Protein AF-A0A7C6Y1M8-F1 (afdb_monomer)

Mean predicted aligned error: 13.87 Å

Secondary structure (DSSP, 8-state):
-------TT-------SS-------------------TTSPPPP-EEEEEETTEEEEEEGGGGTTS-------S-TT---

pLDDT: mean 74.46, std 21.3, range [32.69, 95.25]

Foldseek 3Di:
DDPPQDDQPDDDPPPDPDDDDDDPPDDPDPPPPDDDDPPDDGDKDWGWDQDPNGIDIDIPVVQPPHDDDDDDDDDDPDDD

Structure (mmCIF, N/CA/C/O backbone):
data_AF-A0A7C6Y1M8-F1
#
_entry.id   AF-A0A7C6Y1M8-F1
#
loop_
_atom_site.group_PDB
_atom_site.id
_atom_site.type_symbol
_atom_site.label_atom_id
_atom_site.label_alt_id
_atom_site.label_comp_id
_atom_site.label_asym_id
_atom_site.label_entity_id
_atom_site.label_seq_id
_atom_site.pdbx_PDB_ins_code
_atom_site.Cartn_x
_atom_site.Cartn_y
_atom_site.Cartn_z
_atom_site.occupancy
_atom_site.B_iso_or_equiv
_atom_site.auth_seq_id
_atom_site.auth_comp_id
_atom_site.auth_asym_id
_atom_site.auth_atom_id
_atom_site.pdbx_PDB_model_num
ATOM 1 N N . MET A 1 1 ? -18.444 -14.082 -24.710 1.00 38.81 1 MET A N 1
ATOM 2 C CA . MET A 1 1 ? -17.721 -14.064 -23.426 1.00 38.81 1 MET A CA 1
ATOM 3 C C . MET A 1 1 ? -16.575 -13.097 -23.640 1.00 38.81 1 MET A C 1
ATOM 5 O O . MET A 1 1 ? -15.562 -13.491 -24.193 1.00 38.81 1 MET A O 1
ATOM 9 N N . SER A 1 2 ? -16.825 -11.810 -23.426 1.00 41.19 2 SER A N 1
ATOM 10 C CA . SER A 1 2 ? -15.838 -10.764 -23.692 1.00 41.19 2 SER A CA 1
ATOM 11 C C . SER A 1 2 ? -14.980 -10.631 -22.441 1.00 41.19 2 SER A C 1
ATOM 13 O O . SER A 1 2 ? -15.427 -10.058 -21.454 1.00 41.19 2 SER A O 1
ATOM 15 N N . GLU A 1 3 ? -13.8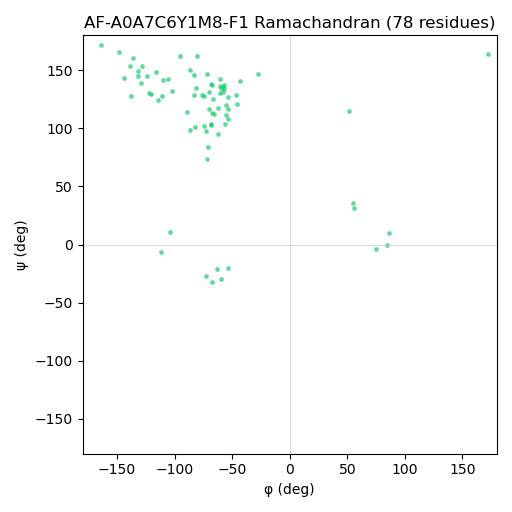08 -11.256 -22.443 1.00 50.06 3 GLU A N 1
ATOM 16 C CA . GLU A 1 3 ? -12.786 -11.009 -21.429 1.00 50.06 3 GLU A CA 1
ATOM 17 C C . GLU A 1 3 ? -12.025 -9.749 -21.848 1.00 50.06 3 GLU A C 1
ATOM 19 O O . GLU A 1 3 ? -11.200 -9.782 -22.758 1.00 50.06 3 GLU A O 1
ATOM 24 N N . GLU A 1 4 ? -12.353 -8.616 -21.226 1.00 58.38 4 GLU A N 1
ATOM 25 C CA . GLU A 1 4 ? -11.522 -7.416 -21.300 1.00 58.38 4 GLU A CA 1
ATOM 26 C C . GLU A 1 4 ? -10.287 -7.637 -20.423 1.00 58.38 4 GLU A C 1
ATOM 28 O O . GLU A 1 4 ? -10.334 -7.582 -19.193 1.00 58.38 4 GLU A O 1
ATOM 33 N N . THR A 1 5 ? -9.167 -7.950 -21.069 1.00 50.69 5 THR A N 1
ATOM 34 C CA . THR A 1 5 ? -7.843 -8.017 -20.451 1.00 50.69 5 THR A CA 1
ATOM 35 C C . THR A 1 5 ? -7.366 -6.609 -20.112 1.00 50.69 5 THR A C 1
ATOM 37 O O . THR A 1 5 ? -6.633 -6.003 -20.888 1.00 50.69 5 THR A O 1
ATOM 40 N N . LEU A 1 6 ? -7.788 -6.093 -18.958 1.00 61.47 6 LEU A N 1
ATOM 41 C CA . LEU A 1 6 ? -7.307 -4.822 -18.414 1.00 61.47 6 LEU A CA 1
ATOM 42 C C . LEU A 1 6 ? -5.803 -4.926 -18.134 1.00 61.47 6 LEU A C 1
ATOM 44 O O . LEU A 1 6 ? -5.383 -5.748 -17.320 1.00 61.47 6 LEU A O 1
ATOM 48 N N . SER A 1 7 ? -4.992 -4.122 -18.814 1.00 64.75 7 SER A N 1
ATOM 49 C CA . SER A 1 7 ? -3.531 -4.092 -18.659 1.00 64.75 7 SER A CA 1
ATOM 50 C C . SER A 1 7 ? -3.107 -3.142 -17.528 1.00 64.75 7 SER A C 1
ATOM 52 O O . SER A 1 7 ? -3.759 -2.129 -17.287 1.00 64.75 7 SER A O 1
ATOM 54 N N . CYS A 1 8 ? -1.975 -3.408 -16.854 1.00 59.34 8 CYS A N 1
ATOM 55 C CA . CYS A 1 8 ? -1.421 -2.555 -15.779 1.00 59.34 8 CYS A CA 1
ATOM 56 C C . CYS A 1 8 ? -1.217 -1.082 -16.168 1.00 59.34 8 CYS A C 1
ATOM 58 O O . CYS A 1 8 ? -0.993 -0.246 -15.294 1.00 59.34 8 CYS A O 1
ATOM 60 N N . VAL A 1 9 ? -1.157 -0.805 -17.470 1.00 59.81 9 VAL A N 1
ATOM 61 C CA . VAL A 1 9 ? -0.647 0.444 -18.045 1.00 59.81 9 VAL A CA 1
ATOM 62 C C . VAL A 1 9 ? -1.759 1.258 -18.702 1.00 59.81 9 VAL A C 1
ATOM 64 O O . VAL A 1 9 ? -1.503 2.382 -19.116 1.00 59.81 9 VAL A O 1
ATOM 67 N N . GLU A 1 10 ? -2.980 0.730 -18.814 1.00 66.44 10 GLU A N 1
ATOM 68 C CA . GLU A 1 10 ? -4.048 1.454 -19.502 1.00 66.44 10 GLU A CA 1
ATOM 69 C C . GLU A 1 10 ? -4.492 2.676 -18.682 1.00 66.44 10 GLU A C 1
ATOM 71 O O . GLU A 1 10 ? -4.984 2.526 -17.558 1.00 66.44 10 GLU A O 1
ATOM 76 N N . PRO A 1 11 ? -4.303 3.903 -19.210 1.00 58.09 11 PRO A N 1
ATOM 77 C CA . PRO A 1 11 ? -4.912 5.079 -18.624 1.00 58.09 11 PRO A CA 1
ATOM 78 C C . PRO A 1 11 ? -6.428 4.982 -18.807 1.00 58.09 11 PRO A C 1
ATOM 80 O O . PRO A 1 11 ? -6.927 4.584 -19.855 1.00 58.09 11 PRO A O 1
ATOM 83 N N . LEU A 1 12 ? -7.160 5.335 -17.758 1.00 53.09 12 LEU A N 1
ATOM 84 C CA . LEU A 1 12 ? -8.614 5.322 -17.761 1.00 53.09 12 LEU A CA 1
ATOM 85 C C . LEU A 1 12 ? -9.127 6.428 -18.697 1.00 53.09 12 LEU A C 1
ATOM 87 O O . LEU A 1 12 ? -9.126 7.597 -18.312 1.00 53.09 12 LEU A O 1
ATOM 91 N N . ASP A 1 13 ? -9.591 6.068 -19.893 1.00 48.00 13 ASP A N 1
ATOM 92 C CA . ASP A 1 13 ? -10.473 6.920 -20.696 1.00 48.00 13 ASP A CA 1
ATOM 93 C C . ASP A 1 13 ? -11.867 6.938 -20.046 1.00 48.00 13 ASP A C 1
ATOM 95 O O . ASP A 1 13 ? -12.825 6.319 -20.509 1.00 48.00 13 ASP A O 1
ATOM 99 N N . GLU A 1 14 ? -11.997 7.651 -18.929 1.00 44.78 14 GLU A N 1
ATOM 100 C CA . GLU A 1 14 ? -13.304 8.137 -18.500 1.00 44.78 14 GLU A CA 1
ATOM 101 C C . GLU A 1 14 ? -13.667 9.280 -19.447 1.00 44.78 14 GLU A C 1
ATOM 103 O O . GLU A 1 14 ? -13.197 10.400 -19.280 1.00 44.78 14 GLU A O 1
ATOM 108 N N . THR A 1 15 ? -14.470 9.000 -20.476 1.00 35.88 15 THR A N 1
ATOM 109 C CA . THR A 1 15 ? -15.118 10.050 -21.269 1.00 35.88 15 THR A CA 1
ATOM 110 C C . THR A 1 15 ? -16.100 10.777 -20.349 1.00 35.88 15 THR A C 1
ATOM 112 O O . THR A 1 15 ? -17.105 10.175 -19.958 1.00 35.88 15 THR A O 1
ATOM 115 N N . PRO A 1 16 ? -1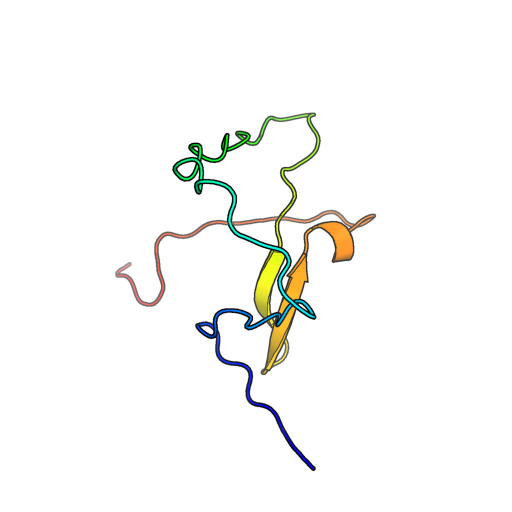5.892 12.058 -19.991 1.00 43.62 16 PRO A N 1
ATOM 116 C CA . PRO A 1 16 ? -16.968 12.847 -19.436 1.00 43.62 16 PRO A CA 1
ATOM 117 C C . PRO A 1 16 ? -17.858 13.228 -20.615 1.00 43.62 16 PRO A C 1
ATOM 119 O O . PRO A 1 16 ? -17.386 13.716 -21.644 1.00 43.62 16 PRO A O 1
ATOM 122 N N . ALA A 1 17 ? -19.151 12.968 -20.469 1.00 41.94 17 ALA A N 1
ATOM 123 C CA . ALA A 1 17 ? -20.164 13.520 -21.343 1.00 41.94 17 ALA A CA 1
ATOM 124 C C . ALA A 1 17 ? -19.923 15.027 -21.547 1.00 41.94 17 ALA A C 1
ATOM 126 O O . ALA A 1 17 ? -19.774 15.761 -20.576 1.00 41.94 17 ALA A O 1
ATOM 127 N N . GLU A 1 18 ? -19.894 15.417 -22.821 1.00 32.69 18 GLU A N 1
ATOM 128 C CA . GLU A 1 18 ? -20.165 16.747 -23.372 1.00 32.69 18 GLU A CA 1
ATOM 129 C C . GLU A 1 18 ? -19.421 17.951 -22.759 1.00 32.69 18 GLU A C 1
ATOM 131 O O . GLU A 1 18 ? -19.634 18.373 -21.626 1.00 32.69 18 GLU A O 1
ATOM 136 N N . ALA A 1 19 ? -18.568 18.562 -23.581 1.00 40.72 19 ALA A N 1
ATOM 137 C CA . ALA A 1 19 ? -17.863 19.797 -23.277 1.00 40.72 19 ALA A CA 1
ATOM 138 C C . ALA A 1 19 ? -18.814 20.958 -22.930 1.00 40.72 19 ALA A C 1
ATOM 140 O O . ALA A 1 19 ? -19.727 21.253 -23.703 1.00 40.72 19 ALA A O 1
ATOM 141 N N . PRO A 1 20 ? -18.481 21.748 -21.898 1.00 39.53 20 PRO A N 1
ATOM 142 C CA . PRO A 1 20 ? -18.647 23.184 -21.946 1.00 39.53 20 PRO A CA 1
ATOM 143 C C . PRO A 1 20 ? -17.283 23.871 -22.115 1.00 39.53 20 PRO A C 1
ATOM 145 O O . PRO A 1 20 ? -16.256 23.433 -21.601 1.00 39.53 20 PRO A O 1
ATOM 148 N N . GLU A 1 21 ? -17.321 24.939 -22.902 1.00 35.56 21 GLU A N 1
ATOM 149 C CA . GLU A 1 21 ? -16.260 25.848 -23.336 1.00 35.56 21 GLU A CA 1
ATOM 150 C C . GLU A 1 21 ? -15.032 26.057 -22.433 1.00 35.56 21 GLU A C 1
ATOM 152 O O . GLU A 1 21 ? -15.081 26.132 -21.206 1.00 35.56 21 GLU A O 1
ATOM 157 N N . ALA A 1 22 ? -13.918 26.273 -23.137 1.00 48.50 22 ALA A N 1
ATOM 158 C CA . ALA A 1 22 ? -12.592 26.597 -22.645 1.00 48.50 22 ALA A CA 1
ATOM 159 C C . ALA A 1 22 ? -12.566 27.695 -21.567 1.00 48.50 22 ALA A C 1
ATOM 161 O O . ALA A 1 22 ? -12.874 28.861 -21.815 1.00 48.50 22 ALA A O 1
ATOM 162 N N . GLN A 1 23 ? -12.036 27.330 -20.401 1.00 48.06 23 GLN A N 1
ATOM 163 C CA . GLN A 1 23 ? -11.374 28.254 -19.485 1.00 48.06 23 GLN A CA 1
ATOM 164 C C . GLN A 1 23 ? -9.872 27.937 -19.500 1.00 48.06 23 GLN A C 1
ATOM 166 O O . GLN A 1 23 ? -9.518 26.759 -19.605 1.00 48.06 23 GLN A O 1
ATOM 171 N N . PRO A 1 24 ? -8.975 28.943 -19.450 1.00 46.97 24 PRO A N 1
ATOM 172 C CA . PRO A 1 24 ? -7.541 28.719 -19.588 1.00 46.97 24 PRO A CA 1
ATOM 173 C C . PRO A 1 24 ? -7.079 27.696 -18.555 1.00 46.97 24 PRO A C 1
ATOM 175 O O . PRO A 1 24 ? -7.243 27.914 -17.355 1.00 46.97 24 PRO A O 1
ATOM 178 N N . ALA A 1 25 ? -6.529 26.579 -19.033 1.00 50.06 25 ALA A N 1
ATOM 179 C CA . ALA A 1 25 ? -5.966 25.538 -18.195 1.00 50.06 25 ALA A CA 1
ATOM 180 C C . ALA A 1 25 ? -4.896 26.168 -17.298 1.00 50.06 25 ALA A C 1
ATOM 182 O O . ALA A 1 25 ? -3.795 26.498 -17.746 1.00 50.06 25 ALA A O 1
ATOM 183 N N . ALA A 1 26 ? -5.241 26.376 -16.028 1.00 50.91 26 ALA A N 1
ATOM 184 C CA . ALA A 1 26 ? -4.254 26.623 -15.000 1.00 50.91 26 ALA A CA 1
ATOM 185 C C . ALA A 1 26 ? -3.249 25.469 -15.080 1.00 50.91 26 ALA A C 1
ATOM 187 O O . ALA A 1 26 ? -3.648 24.303 -15.092 1.00 50.91 26 ALA A O 1
ATOM 188 N N . ALA A 1 27 ? -1.960 25.804 -15.192 1.00 52.97 27 ALA A N 1
ATOM 189 C CA . ALA A 1 27 ? -0.874 24.834 -15.134 1.00 52.97 27 ALA A CA 1
ATOM 190 C C . ALA A 1 27 ? -1.142 23.832 -13.996 1.00 52.97 27 ALA A C 1
ATOM 192 O O . ALA A 1 27 ? -1.633 24.269 -12.948 1.00 52.97 27 ALA A O 1
ATOM 193 N N . PRO A 1 28 ? -0.858 22.525 -14.178 1.00 57.78 28 PRO A N 1
ATOM 194 C CA . PRO A 1 28 ? -1.107 21.526 -13.150 1.00 57.78 28 PRO A CA 1
ATOM 195 C C . PRO A 1 28 ? -0.415 21.995 -11.876 1.00 57.78 28 PRO A C 1
ATOM 197 O O . PRO A 1 28 ? 0.814 22.056 -11.797 1.00 57.78 28 PRO A O 1
ATOM 200 N N . GLN A 1 29 ? -1.222 22.430 -10.909 1.00 53.22 29 GLN A N 1
ATOM 201 C CA . GLN A 1 29 ? -0.714 22.850 -9.617 1.00 53.22 29 GLN A CA 1
ATOM 202 C C . GLN A 1 29 ? 0.005 21.631 -9.045 1.00 53.22 29 GLN A C 1
ATOM 204 O O . GLN A 1 29 ? -0.539 20.527 -9.157 1.00 53.22 29 GLN A O 1
ATOM 209 N N . PRO A 1 30 ? 1.220 21.780 -8.487 1.00 55.38 30 PRO A N 1
ATOM 210 C CA . PRO A 1 30 ? 1.920 20.650 -7.904 1.00 55.38 30 PRO A CA 1
ATOM 211 C C . PRO A 1 30 ? 0.981 20.033 -6.874 1.00 55.38 30 PRO A C 1
ATOM 213 O O . PRO A 1 30 ? 0.637 20.682 -5.885 1.00 55.38 30 PRO A O 1
ATOM 216 N N . ALA A 1 31 ? 0.497 18.821 -7.159 1.00 61.56 31 ALA A N 1
ATOM 217 C CA . ALA A 1 31 ? -0.394 18.113 -6.263 1.00 61.56 31 ALA A CA 1
ATOM 218 C C . ALA A 1 31 ? 0.301 18.078 -4.903 1.00 61.56 31 ALA A C 1
ATOM 220 O O . ALA A 1 31 ? 1.414 17.560 -4.785 1.00 61.56 31 ALA A O 1
ATOM 221 N N 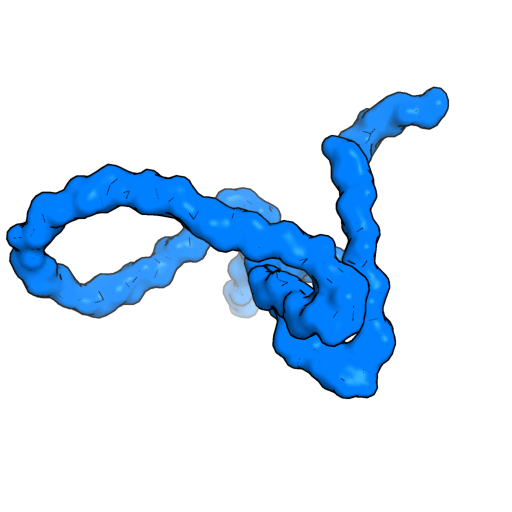. ALA A 1 32 ? -0.304 18.715 -3.900 1.00 60.97 32 ALA A N 1
ATOM 222 C CA . ALA A 1 32 ? 0.248 18.765 -2.560 1.00 60.97 32 ALA A CA 1
ATOM 223 C C . ALA A 1 32 ? 0.309 17.328 -2.028 1.00 60.97 32 ALA A C 1
ATOM 225 O O . ALA A 1 32 ? -0.686 16.785 -1.547 1.00 60.97 32 ALA A O 1
ATOM 226 N N . MET A 1 33 ? 1.466 16.680 -2.177 1.00 63.62 33 MET A N 1
ATOM 227 C CA . MET A 1 33 ? 1.651 15.304 -1.742 1.00 63.62 33 MET A CA 1
ATOM 228 C C . MET A 1 33 ? 1.612 15.292 -0.218 1.00 63.62 33 MET A C 1
ATOM 230 O O . MET A 1 33 ? 2.548 15.718 0.460 1.00 63.62 33 MET A O 1
ATOM 234 N N . THR A 1 34 ? 0.480 14.855 0.327 1.00 77.31 34 THR A N 1
ATOM 235 C CA . THR A 1 34 ? 0.311 14.715 1.769 1.00 77.31 34 THR A CA 1
ATOM 236 C C . THR A 1 34 ? 1.224 13.592 2.239 1.00 77.31 34 THR A C 1
ATOM 238 O O . THR A 1 34 ? 1.038 12.430 1.886 1.00 77.31 34 THR A O 1
ATOM 241 N N . VAL A 1 35 ? 2.236 13.946 3.026 1.00 86.31 35 VAL A N 1
ATOM 242 C CA . VAL A 1 35 ? 3.173 12.982 3.610 1.00 86.31 35 VAL A CA 1
ATOM 243 C C . VAL A 1 35 ? 2.442 12.162 4.673 1.00 86.31 35 VAL A C 1
ATOM 245 O O . VAL A 1 35 ? 1.788 12.730 5.550 1.00 86.31 35 VAL A O 1
ATOM 248 N N . ALA A 1 36 ? 2.570 10.834 4.621 1.00 90.75 36 ALA A N 1
ATOM 249 C CA . ALA A 1 36 ? 2.016 9.951 5.641 1.00 90.75 36 ALA A CA 1
ATOM 250 C C . ALA A 1 36 ? 2.623 10.266 7.021 1.00 90.75 36 ALA A C 1
ATOM 252 O O . ALA A 1 36 ? 3.841 10.373 7.172 1.00 90.75 36 ALA A O 1
ATOM 253 N N . ARG A 1 37 ? 1.770 10.421 8.041 1.00 93.69 37 ARG A N 1
ATOM 254 C C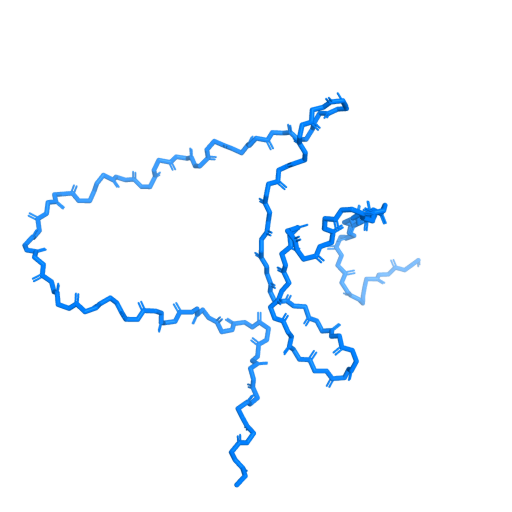A . ARG A 1 37 ? 2.172 10.728 9.422 1.00 93.69 37 ARG A CA 1
ATOM 255 C C . ARG A 1 37 ? 1.527 9.749 10.394 1.00 93.69 37 ARG A C 1
ATOM 257 O O . ARG A 1 37 ? 0.347 9.430 10.268 1.00 93.69 37 ARG A O 1
ATOM 264 N N . VAL A 1 38 ? 2.290 9.307 11.391 1.00 94.50 38 VAL A N 1
ATOM 265 C CA . VAL A 1 38 ? 1.797 8.399 12.438 1.00 94.50 38 VAL A CA 1
ATOM 266 C C . VAL A 1 38 ? 0.643 9.054 13.204 1.00 94.50 38 VAL A C 1
ATOM 268 O O . VAL A 1 38 ? 0.697 10.239 13.530 1.00 94.50 38 VAL A O 1
ATOM 271 N N . GLY A 1 39 ? -0.417 8.285 13.466 1.00 94.06 39 GLY A N 1
ATOM 272 C CA . GLY A 1 39 ? -1.619 8.754 14.166 1.00 94.06 39 GLY A CA 1
ATOM 273 C C . GLY A 1 39 ? -2.551 9.643 13.334 1.00 94.06 39 GLY A C 1
ATOM 274 O O . GLY A 1 39 ? -3.618 10.007 13.819 1.00 94.06 39 GLY A O 1
ATOM 275 N N . GLN A 1 40 ? -2.182 9.983 12.095 1.00 93.44 40 GLN A N 1
ATOM 276 C CA . GLN A 1 40 ? -3.053 10.681 11.150 1.00 93.44 40 GLN A CA 1
ATOM 277 C C . GLN A 1 40 ? -3.761 9.687 10.230 1.00 93.44 40 GLN A C 1
ATOM 279 O O . GLN A 1 40 ? -3.336 8.538 10.085 1.00 93.44 40 GLN A O 1
ATOM 284 N N . LYS A 1 41 ? -4.842 10.137 9.581 1.00 91.12 41 LYS A N 1
ATOM 285 C CA . LYS A 1 41 ? -5.485 9.347 8.527 1.00 91.12 41 LYS A CA 1
ATOM 286 C C . LYS A 1 41 ? -4.448 9.061 7.432 1.00 91.12 41 LYS A C 1
ATOM 288 O O . LYS A 1 41 ? -3.754 9.973 6.984 1.00 91.12 41 LYS A O 1
ATOM 293 N N . ALA A 1 42 ? -4.350 7.801 7.017 1.00 92.19 42 ALA A N 1
ATOM 294 C CA . ALA A 1 42 ? -3.507 7.425 5.891 1.00 92.19 42 ALA A CA 1
ATOM 295 C C . ALA A 1 42 ? -3.967 8.157 4.611 1.00 92.19 42 ALA A C 1
ATOM 297 O O . ALA A 1 42 ? -5.177 8.340 4.433 1.00 92.19 42 ALA A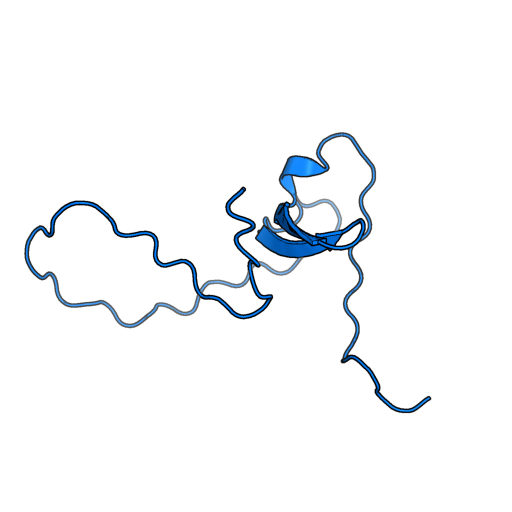 O 1
ATOM 298 N N . PRO A 1 43 ? -3.036 8.581 3.737 1.00 91.94 43 PRO A N 1
ATOM 299 C CA . PRO A 1 43 ? -3.384 9.156 2.443 1.00 91.94 43 PRO A CA 1
ATOM 300 C C . PRO A 1 43 ? -4.236 8.183 1.624 1.00 91.94 43 PRO A C 1
ATOM 302 O O . PRO A 1 43 ? -3.917 6.995 1.539 1.00 91.94 43 PRO A O 1
ATOM 305 N N . ASP A 1 44 ? -5.321 8.685 1.034 1.00 90.81 44 ASP A N 1
ATOM 306 C CA . ASP A 1 44 ? -6.164 7.874 0.160 1.00 90.81 44 ASP A CA 1
ATOM 307 C C . ASP A 1 44 ? -5.387 7.533 -1.128 1.00 90.81 44 ASP A C 1
ATOM 309 O O . ASP A 1 44 ? -4.688 8.377 -1.690 1.00 90.81 44 ASP A O 1
ATOM 313 N N . PHE A 1 45 ? -5.502 6.286 -1.592 1.00 89.69 45 PHE A N 1
ATOM 314 C CA . PHE A 1 45 ? -4.926 5.829 -2.856 1.00 89.69 45 PHE A CA 1
ATOM 315 C C . PHE A 1 45 ? -5.908 4.919 -3.591 1.00 89.69 45 PHE A C 1
ATOM 317 O O . PHE A 1 45 ? -6.733 4.238 -2.971 1.00 89.69 45 PHE A O 1
ATOM 324 N N . SER A 1 46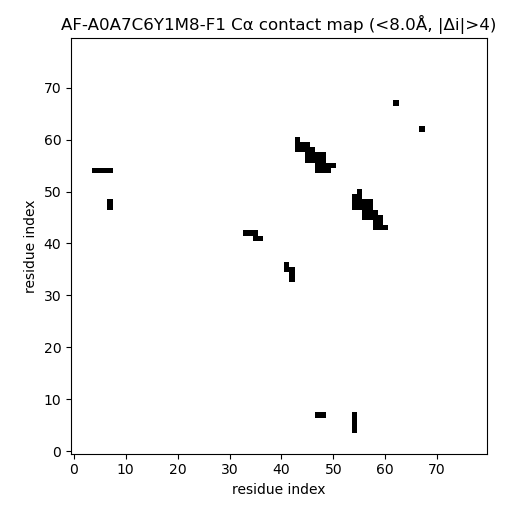 ? -5.780 4.885 -4.914 1.00 92.50 46 SER A N 1
ATOM 325 C CA . SER A 1 46 ? -6.399 3.875 -5.766 1.00 92.50 46 SER A CA 1
ATOM 326 C C . SER A 1 46 ? -5.467 3.529 -6.916 1.00 92.50 46 SER A C 1
ATOM 328 O O . SER A 1 46 ? -4.818 4.426 -7.453 1.00 92.50 46 SER A O 1
ATOM 330 N N . GLY A 1 47 ? -5.431 2.264 -7.316 1.00 91.62 47 GLY A N 1
ATOM 331 C CA . GLY A 1 47 ? -4.613 1.810 -8.434 1.00 91.62 47 GLY A CA 1
ATOM 332 C C . GLY A 1 47 ? -5.039 0.438 -8.936 1.00 91.62 47 GLY A C 1
ATOM 333 O O . GLY A 1 47 ? -5.881 -0.226 -8.330 1.00 91.62 47 GLY A O 1
ATOM 334 N N . MET A 1 48 ? -4.457 0.023 -10.055 1.00 94.12 48 MET A N 1
ATOM 335 C CA . MET A 1 48 ? -4.599 -1.341 -10.553 1.00 94.12 48 MET A CA 1
ATOM 336 C C . MET A 1 48 ? -3.626 -2.254 -9.808 1.00 94.12 48 MET A C 1
ATOM 338 O O . MET A 1 48 ? -2.458 -1.913 -9.630 1.00 94.12 48 MET A O 1
ATOM 342 N N . ALA A 1 49 ? -4.106 -3.414 -9.374 1.00 93.31 49 ALA A N 1
ATOM 343 C CA . ALA A 1 49 ? -3.299 -4.451 -8.747 1.00 93.31 49 ALA A CA 1
ATOM 344 C C . ALA A 1 49 ? -3.601 -5.809 -9.380 1.00 93.31 49 ALA A C 1
ATOM 346 O O . ALA A 1 49 ? -4.726 -6.073 -9.803 1.00 93.31 49 ALA A O 1
ATOM 347 N N . TYR A 1 50 ? -2.600 -6.684 -9.416 1.00 92.94 50 TYR A N 1
ATOM 348 C CA . TYR A 1 50 ? -2.779 -8.067 -9.839 1.00 92.94 50 TYR A CA 1
ATOM 349 C C . TYR A 1 50 ? -3.139 -8.933 -8.627 1.00 92.94 50 TYR A C 1
ATOM 351 O O . TYR A 1 50 ? -2.343 -9.072 -7.698 1.00 92.94 50 TYR A O 1
ATOM 359 N N . VAL A 1 51 ? -4.353 -9.483 -8.611 1.00 93.75 51 VAL A N 1
ATOM 360 C CA . VAL A 1 51 ? -4.929 -10.226 -7.483 1.00 93.75 51 VAL A CA 1
ATOM 361 C C . VAL A 1 51 ? -5.647 -11.466 -8.015 1.00 93.75 51 VAL A C 1
ATOM 363 O O . VAL A 1 51 ? -6.511 -11.361 -8.883 1.00 93.75 51 VAL A O 1
ATOM 366 N N . ASP A 1 52 ? -5.320 -12.641 -7.474 1.00 93.88 52 ASP A N 1
ATOM 367 C CA . ASP A 1 52 ? -5.907 -13.940 -7.853 1.00 93.88 52 ASP A CA 1
ATOM 368 C C . ASP A 1 52 ? -5.820 -14.270 -9.355 1.00 93.88 52 ASP A C 1
ATOM 370 O O . ASP A 1 52 ? -6.731 -14.868 -9.922 1.00 93.88 52 ASP A O 1
ATOM 374 N N . GLY A 1 53 ? -4.733 -13.871 -10.019 1.00 94.25 53 GLY A N 1
ATOM 375 C CA . GLY A 1 53 ? -4.532 -14.174 -11.438 1.00 94.25 53 GLY A CA 1
ATOM 376 C C . GLY A 1 53 ? -5.159 -13.171 -12.411 1.00 94.25 53 GLY A C 1
ATOM 377 O O . GLY A 1 53 ? -5.200 -13.444 -13.606 1.00 94.25 53 GLY A O 1
ATOM 378 N N . GLY A 1 54 ? -5.641 -12.021 -11.930 1.00 93.75 54 GLY A N 1
ATOM 379 C CA . GLY A 1 54 ? -6.198 -10.978 -12.789 1.00 93.75 54 GLY A CA 1
ATOM 380 C C . GLY A 1 54 ? -5.987 -9.567 -12.255 1.00 93.75 54 GLY A C 1
ATOM 381 O O . GLY A 1 54 ? -5.655 -9.365 -11.087 1.00 93.75 54 GLY A O 1
ATOM 382 N N . PHE A 1 55 ? -6.197 -8.577 -13.118 1.00 93.69 55 PHE A N 1
ATOM 383 C CA . PHE A 1 55 ? -6.118 -7.169 -12.745 1.00 93.69 55 PHE A CA 1
ATOM 384 C C . PHE A 1 55 ? -7.426 -6.693 -12.125 1.00 93.69 55 PHE A C 1
ATOM 386 O O . PHE A 1 55 ? -8.506 -6.881 -12.680 1.00 93.69 55 PHE A O 1
ATOM 393 N N . LYS A 1 56 ? -7.323 -6.068 -10.954 1.00 92.56 56 LYS A N 1
ATOM 394 C CA . LYS A 1 56 ? -8.449 -5.492 -10.219 1.00 92.56 56 LYS A CA 1
ATOM 395 C C . LYS A 1 56 ? -8.089 -4.080 -9.789 1.00 92.56 56 LYS A C 1
ATOM 397 O O . LYS A 1 56 ? -6.945 -3.801 -9.426 1.00 92.56 56 LYS A O 1
A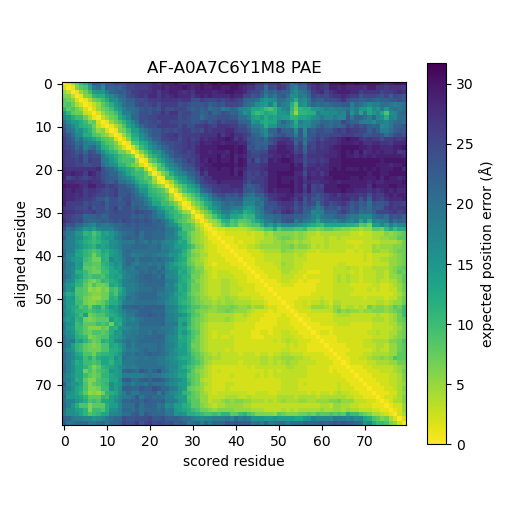TOM 402 N N . ARG A 1 57 ? -9.078 -3.191 -9.790 1.00 92.94 57 ARG A N 1
ATOM 403 C CA . ARG A 1 57 ? -8.938 -1.880 -9.159 1.00 92.94 57 ARG A CA 1
ATOM 404 C C . ARG A 1 57 ? -9.002 -2.058 -7.647 1.00 92.94 57 ARG A C 1
ATOM 406 O O . ARG A 1 57 ? -9.939 -2.674 -7.146 1.00 92.94 57 ARG A O 1
ATOM 413 N N . VAL A 1 58 ? -8.014 -1.523 -6.942 1.00 93.31 58 VAL A N 1
ATOM 414 C CA . VAL A 1 58 ? -7.944 -1.538 -5.479 1.00 93.31 58 VAL A CA 1
ATOM 415 C C . VAL A 1 58 ? -7.816 -0.121 -4.946 1.00 93.31 58 VAL A C 1
ATOM 417 O O . VAL A 1 58 ? -7.167 0.737 -5.550 1.00 93.31 58 VAL A O 1
ATOM 420 N N . SER A 1 59 ? -8.430 0.129 -3.801 1.00 94.81 59 SER A N 1
ATOM 421 C CA . SER A 1 59 ? -8.363 1.392 -3.080 1.00 94.81 59 SER A CA 1
ATOM 422 C C . SER A 1 59 ? -8.161 1.161 -1.587 1.00 94.81 59 SER A C 1
ATOM 424 O O . SER A 1 59 ? -8.462 0.091 -1.055 1.00 94.81 59 SER A O 1
ATOM 426 N N . LEU A 1 60 ? -7.696 2.186 -0.870 1.00 92.69 60 LEU A N 1
ATOM 427 C CA . LEU A 1 60 ? -7.589 2.111 0.592 1.00 92.69 60 LEU A CA 1
ATOM 428 C C . LEU A 1 60 ? -8.951 1.857 1.270 1.00 92.69 60 LEU 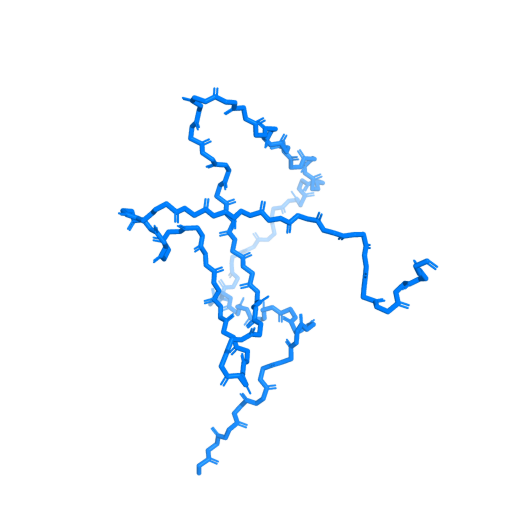A C 1
ATOM 430 O O . LEU A 1 60 ? -9.015 1.249 2.339 1.00 92.69 60 LEU A O 1
ATOM 434 N N . LEU A 1 61 ? -10.045 2.315 0.654 1.00 92.69 61 LEU A N 1
ATOM 435 C CA . LEU A 1 61 ? -11.395 2.186 1.200 1.00 92.69 61 LEU A CA 1
ATOM 436 C C . LEU A 1 61 ? -11.872 0.731 1.243 1.00 92.69 61 LEU A C 1
ATOM 438 O O . LEU A 1 61 ? -12.574 0.364 2.187 1.00 92.69 61 LEU A O 1
ATOM 442 N N . ASP A 1 62 ? -11.434 -0.099 0.294 1.00 93.19 62 ASP A N 1
ATOM 443 C CA . ASP A 1 62 ? -11.815 -1.516 0.200 1.00 93.19 62 ASP A CA 1
ATOM 444 C C . ASP A 1 62 ? -11.348 -2.334 1.417 1.00 93.19 62 ASP A C 1
ATOM 446 O O . ASP A 1 62 ? -11.911 -3.382 1.741 1.00 93.19 62 ASP A O 1
ATOM 450 N N . TYR A 1 63 ? -10.343 -1.830 2.139 1.00 94.12 63 TYR A N 1
ATOM 451 C CA . TYR A 1 63 ? -9.754 -2.478 3.312 1.00 94.12 63 TYR A CA 1
ATOM 452 C C . TYR A 1 63 ? -10.179 -1.848 4.645 1.00 94.12 63 TYR A C 1
ATOM 454 O O . TYR A 1 63 ? -9.632 -2.178 5.704 1.00 94.12 63 TYR A O 1
ATOM 462 N N . ARG A 1 64 ? -11.178 -0.956 4.641 1.00 92.88 64 ARG A N 1
ATOM 463 C CA . ARG A 1 64 ? -11.666 -0.315 5.868 1.00 92.88 64 ARG A CA 1
ATOM 464 C C . ARG A 1 64 ? -12.139 -1.355 6.892 1.00 92.88 64 ARG A C 1
ATOM 466 O O . ARG A 1 64 ? -12.858 -2.296 6.573 1.00 92.88 64 ARG A O 1
ATOM 473 N N . GLY A 1 65 ? -11.754 -1.156 8.152 1.00 94.12 65 GLY A N 1
ATOM 474 C CA . GLY A 1 65 ? -12.102 -2.060 9.254 1.00 94.12 65 GLY A CA 1
ATOM 475 C C . GLY A 1 65 ? -11.168 -3.265 9.402 1.00 94.12 65 GLY A C 1
ATOM 476 O O . GLY A 1 65 ? -11.347 -4.050 10.330 1.00 94.12 65 GLY A O 1
ATOM 477 N N . LYS A 1 66 ? -10.152 -3.395 8.541 1.00 95.25 66 LYS A N 1
ATOM 478 C CA . LYS A 1 66 ? -9.076 -4.385 8.661 1.00 95.25 66 LYS A CA 1
ATOM 479 C C . LYS A 1 66 ? -7.739 -3.677 8.873 1.00 95.25 66 LYS A C 1
ATOM 481 O O . LYS A 1 66 ? -7.515 -2.580 8.360 1.00 95.25 66 LYS A O 1
ATOM 486 N N . TRP A 1 67 ? -6.830 -4.317 9.605 1.00 95.19 67 TRP A N 1
ATOM 487 C CA . TRP A 1 67 ? -5.434 -3.883 9.622 1.00 95.19 67 TRP A CA 1
ATOM 488 C C . TRP A 1 67 ? -4.827 -4.111 8.238 1.00 95.19 67 TRP A C 1
ATOM 490 O O . TRP A 1 67 ? -4.888 -5.218 7.709 1.00 95.19 67 TRP A O 1
ATOM 500 N N . THR A 1 68 ? -4.275 -3.048 7.657 1.00 93.56 68 THR A N 1
ATOM 501 C CA . THR A 1 68 ? -3.740 -3.041 6.291 1.00 93.56 68 THR A CA 1
ATOM 502 C C . THR A 1 68 ? -2.274 -2.634 6.330 1.00 93.56 68 THR A C 1
ATOM 504 O O . THR A 1 68 ? -1.933 -1.633 6.960 1.00 93.56 68 THR A O 1
ATOM 507 N N . MET A 1 69 ? -1.410 -3.401 5.663 1.00 93.44 69 MET A N 1
ATOM 508 C CA . MET A 1 69 ? 0.016 -3.105 5.516 1.00 93.44 69 MET A CA 1
ATOM 509 C C . MET A 1 69 ? 0.301 -2.737 4.060 1.00 93.44 69 MET A C 1
ATOM 511 O O . MET A 1 69 ? -0.051 -3.491 3.158 1.00 93.44 69 MET A O 1
ATOM 515 N N . ILE A 1 70 ? 0.947 -1.594 3.840 1.00 93.06 70 ILE A N 1
ATOM 516 C CA . ILE A 1 70 ? 1.374 -1.131 2.515 1.00 93.06 70 ILE A CA 1
ATOM 517 C C . ILE A 1 70 ? 2.900 -1.115 2.519 1.00 93.06 70 ILE A C 1
ATOM 519 O O . ILE A 1 70 ? 3.503 -0.483 3.386 1.00 93.06 70 ILE A O 1
ATOM 523 N N . CYS A 1 71 ? 3.517 -1.820 1.573 1.00 93.38 71 CYS A N 1
ATOM 524 C CA . CYS A 1 71 ? 4.965 -1.896 1.423 1.00 93.38 71 CYS A CA 1
ATOM 525 C C . CYS A 1 71 ? 5.354 -1.375 0.039 1.00 93.38 71 CYS A C 1
ATOM 527 O O . CYS A 1 71 ? 4.793 -1.814 -0.963 1.00 93.38 71 CYS A O 1
ATOM 529 N N . PHE A 1 72 ? 6.311 -0.452 -0.006 1.00 92.00 72 PHE A N 1
ATOM 530 C CA . PHE A 1 72 ? 6.899 0.037 -1.247 1.00 92.00 72 PHE A CA 1
ATOM 531 C C . PHE A 1 72 ? 8.260 -0.625 -1.425 1.00 92.00 72 PHE A C 1
ATOM 533 O O . PHE A 1 72 ? 9.063 -0.650 -0.492 1.00 92.00 72 PHE A O 1
ATOM 540 N N . TYR A 1 73 ? 8.519 -1.144 -2.618 1.00 93.00 73 TYR A N 1
ATOM 541 C CA . TYR A 1 73 ? 9.795 -1.742 -2.988 1.00 93.00 73 TYR A CA 1
ATOM 542 C C . TYR A 1 73 ? 10.283 -1.114 -4.305 1.00 93.00 73 TYR A C 1
ATOM 544 O O . TYR A 1 73 ? 9.468 -0.577 -5.055 1.00 93.00 73 TYR A O 1
ATOM 552 N N . PRO A 1 74 ? 11.604 -1.085 -4.557 1.00 92.06 74 PRO A N 1
ATOM 553 C CA . PRO A 1 74 ? 12.187 -0.231 -5.593 1.00 92.06 74 PRO A CA 1
ATOM 554 C C . PRO A 1 74 ? 11.925 -0.700 -7.030 1.00 92.06 74 PRO A C 1
ATOM 556 O O . PRO A 1 74 ? 11.908 0.134 -7.932 1.00 92.06 74 PRO A O 1
ATOM 559 N N . GLY A 1 75 ? 11.730 -1.998 -7.260 1.00 90.94 75 GLY A N 1
ATOM 560 C CA . GLY A 1 75 ? 11.402 -2.515 -8.583 1.00 90.94 75 GLY A CA 1
ATOM 561 C C . GLY A 1 75 ? 11.396 -4.035 -8.663 1.00 90.94 75 GLY A C 1
ATOM 562 O O . GLY A 1 75 ? 11.935 -4.731 -7.800 1.00 90.94 75 GLY A O 1
ATOM 563 N N . ASP A 1 76 ? 10.788 -4.526 -9.734 1.00 90.94 76 ASP A N 1
ATOM 564 C CA . ASP A 1 76 ? 10.663 -5.945 -10.052 1.00 90.94 76 ASP A CA 1
ATOM 565 C C . ASP A 1 76 ? 11.946 -6.424 -10.753 1.00 90.94 76 ASP A C 1
ATOM 567 O O . ASP A 1 76 ? 12.560 -5.683 -11.520 1.00 90.94 76 ASP A O 1
ATOM 571 N N . PHE A 1 77 ? 12.355 -7.675 -10.512 1.00 90.00 77 PHE A N 1
ATOM 572 C CA . PHE A 1 77 ? 13.541 -8.299 -11.132 1.00 90.00 77 PHE A CA 1
ATOM 573 C C . PHE A 1 77 ? 14.866 -7.537 -10.933 1.00 90.00 77 PHE A C 1
ATOM 575 O O . PHE A 1 77 ? 15.763 -7.594 -11.775 1.00 90.00 77 PHE A O 1
ATOM 582 N N . THR A 1 78 ? 15.015 -6.840 -9.806 1.00 87.00 78 THR A N 1
ATOM 583 C CA . THR A 1 78 ? 16.286 -6.222 -9.409 1.00 87.00 78 THR A CA 1
ATOM 584 C C . THR A 1 78 ? 17.232 -7.240 -8.761 1.00 87.00 78 THR A C 1
ATOM 586 O O . THR A 1 78 ? 16.809 -8.306 -8.316 1.00 87.00 78 THR A O 1
ATOM 589 N N . PHE A 1 79 ? 18.524 -6.916 -8.691 1.00 73.56 79 PHE A N 1
ATOM 590 C CA . PHE A 1 79 ? 19.547 -7.792 -8.110 1.00 73.56 79 PHE A CA 1
ATOM 591 C C . PHE A 1 79 ? 19.439 -7.885 -6.577 1.00 73.56 79 PHE A C 1
ATOM 593 O O . PHE A 1 79 ? 19.075 -6.904 -5.924 1.00 73.56 79 PHE A O 1
ATOM 600 N N . VAL A 1 80 ? 19.777 -9.059 -6.032 1.00 55.88 80 VAL A N 1
ATOM 601 C CA . VAL A 1 80 ? 19.979 -9.334 -4.596 1.00 55.88 80 VAL A CA 1
ATOM 602 C C . VAL A 1 80 ? 21.459 -9.417 -4.260 1.00 55.88 80 VAL A C 1
ATOM 604 O O . VAL A 1 80 ? 22.222 -9.911 -5.122 1.00 55.88 80 VAL A O 1
#

Sequence (80 aa):
MSEETLSCVEPLDETPAEAPEAQPAAAPQPAAMTVARVGQKAPDFSGMAYVDGGFKRVSLLDYRGKWTMICFYPGDFTFV

Solvent-accessible surface area (backbone atoms only — not comparable to full-atom values): 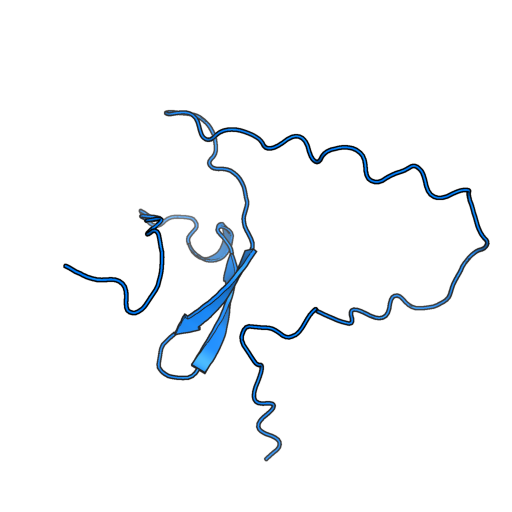6105 Å² total; per-residue (Å²): 135,86,80,80,81,68,58,96,77,68,76,82,83,74,78,74,83,76,92,76,81,92,66,85,78,71,70,85,69,79,75,82,77,74,75,80,49,91,97,52,83,73,71,85,52,72,48,77,43,81,55,97,91,40,70,42,83,46,44,59,72,82,48,67,97,52,95,80,87,87,85,89,76,96,65,83,94,64,91,132

Radius of gyration: 17.88 Å; Cα contacts (8 Å, |Δi|>4): 35; chains: 1; bounding box: 40×43×38 Å